Protein AF-A0A4U6K927-F1 (afdb_monomer_lite)

Foldseek 3Di:
DVVVLVVVPVVDDWQAEEEDPDDPDPPYDHLVCLVVVQPAATAEYEYECDPHDDPVSLVSNVVRYDPPYYYHYHYDD

pLDDT: mean 90.73, std 5.26, range [71.31, 96.44]

Sequence (77 aa):
CQAQALALRKTLPGDWLWVGATAPAEPGCTPQALQTLLGREFRHAVFDAGQGFDAAAFAALSGTLRAGSWLVLLTPP

Radius of gyration: 11.25 Å; chains: 1; bounding box: 23×26×28 Å

Structure (mmCIF, N/CA/C/O backbone):
data_AF-A0A4U6K927-F1
#
_entry.id   AF-A0A4U6K927-F1
#
loop_
_atom_site.group_PDB
_atom_site.id
_atom_site.type_symbol
_atom_site.label_atom_id
_atom_site.label_alt_id
_atom_site.label_comp_id
_atom_site.label_asym_id
_atom_site.label_entity_id
_atom_site.label_seq_id
_atom_site.pdbx_PDB_ins_code
_atom_site.Cartn_x
_atom_site.Cartn_y
_atom_site.Cartn_z
_atom_site.occupancy
_atom_site.B_iso_or_equiv
_atom_site.auth_seq_id
_atom_site.auth_comp_id
_atom_site.auth_asym_id
_atom_site.auth_atom_id
_atom_site.pdbx_PDB_model_num
ATOM 1 N N . CYS A 1 1 ? 7.141 -8.759 7.336 1.00 88.94 1 CYS A N 1
ATOM 2 C CA . CYS A 1 1 ? 6.299 -7.962 6.420 1.00 88.94 1 CYS A CA 1
ATOM 3 C C . CYS A 1 1 ? 7.118 -6.934 5.630 1.00 88.94 1 CYS A C 1
ATOM 5 O O . CYS A 1 1 ? 7.162 -7.018 4.409 1.00 88.94 1 CYS A O 1
ATOM 7 N N . GLN A 1 2 ? 7.826 -6.006 6.287 1.00 89.50 2 GLN A N 1
ATOM 8 C CA . GLN A 1 2 ? 8.558 -4.925 5.600 1.00 89.50 2 GLN A CA 1
ATOM 9 C C . GLN A 1 2 ? 9.651 -5.411 4.628 1.00 89.50 2 GLN A C 1
ATOM 11 O O . GLN A 1 2 ? 9.727 -4.932 3.499 1.00 89.50 2 GLN A O 1
ATOM 16 N N . ALA A 1 3 ? 10.474 -6.388 5.028 1.00 91.69 3 ALA A N 1
ATOM 17 C CA . ALA A 1 3 ? 11.530 -6.925 4.164 1.00 91.69 3 ALA A CA 1
ATOM 18 C C . ALA A 1 3 ? 10.975 -7.544 2.867 1.00 91.69 3 ALA A C 1
ATOM 20 O O . ALA A 1 3 ? 11.554 -7.348 1.799 1.00 91.69 3 ALA A O 1
ATOM 21 N N . GLN A 1 4 ? 9.826 -8.231 2.937 1.00 93.38 4 GLN A N 1
ATOM 22 C CA . GLN A 1 4 ? 9.158 -8.767 1.748 1.00 93.38 4 GLN A CA 1
ATOM 23 C C . GLN A 1 4 ? 8.650 -7.651 0.825 1.00 93.38 4 GLN A C 1
ATOM 25 O O . GLN A 1 4 ? 8.824 -7.738 -0.387 1.00 93.38 4 GLN A O 1
ATOM 30 N N . ALA A 1 5 ? 8.087 -6.574 1.379 1.00 93.44 5 ALA A N 1
ATOM 31 C CA . ALA A 1 5 ? 7.637 -5.429 0.589 1.00 93.44 5 ALA A CA 1
ATOM 32 C C . ALA A 1 5 ? 8.797 -4.711 -0.118 1.00 93.44 5 ALA A C 1
ATOM 34 O O . ALA A 1 5 ? 8.692 -4.363 -1.292 1.00 93.44 5 ALA A O 1
ATOM 35 N N . LEU A 1 6 ? 9.941 -4.560 0.557 1.00 93.00 6 LEU A N 1
ATOM 36 C CA . LEU A 1 6 ? 11.154 -4.020 -0.063 1.00 93.00 6 LEU A CA 1
ATOM 37 C C . LEU A 1 6 ? 11.692 -4.933 -1.173 1.00 93.00 6 LEU A C 1
ATOM 39 O O . LEU A 1 6 ? 12.190 -4.434 -2.181 1.00 93.00 6 LEU A O 1
ATOM 43 N N . ALA A 1 7 ? 11.586 -6.254 -1.017 1.00 94.25 7 ALA A N 1
ATOM 44 C CA . ALA A 1 7 ? 11.953 -7.198 -2.069 1.00 94.25 7 ALA A CA 1
ATOM 45 C C . ALA A 1 7 ? 11.024 -7.079 -3.290 1.00 94.25 7 ALA A C 1
ATOM 47 O O . ALA A 1 7 ? 11.526 -6.984 -4.407 1.00 94.25 7 ALA A O 1
ATOM 48 N N . LEU A 1 8 ? 9.703 -6.990 -3.083 1.00 93.38 8 LEU A N 1
ATOM 49 C CA . LEU A 1 8 ? 8.717 -6.759 -4.151 1.00 93.38 8 LEU A CA 1
ATOM 50 C C . LEU A 1 8 ? 8.985 -5.458 -4.914 1.00 93.38 8 LEU A C 1
ATOM 52 O O . LEU A 1 8 ? 8.943 -5.427 -6.142 1.00 93.38 8 LEU A O 1
ATOM 56 N N . ARG A 1 9 ? 9.332 -4.391 -4.189 1.00 93.62 9 ARG A N 1
ATOM 57 C CA . ARG A 1 9 ? 9.713 -3.111 -4.792 1.00 93.62 9 ARG A CA 1
ATOM 58 C C . ARG A 1 9 ? 10.940 -3.218 -5.699 1.00 93.62 9 ARG A C 1
ATOM 60 O O . ARG A 1 9 ? 11.027 -2.501 -6.689 1.00 93.62 9 ARG A O 1
ATOM 67 N N . LYS A 1 10 ? 11.897 -4.090 -5.371 1.00 92.25 10 LYS A N 1
ATOM 68 C CA . LYS A 1 10 ? 13.096 -4.306 -6.197 1.00 92.25 10 LYS A CA 1
ATOM 69 C C . LYS A 1 10 ? 12.810 -5.138 -7.447 1.00 92.25 10 LYS A C 1
ATOM 71 O O . LYS A 1 10 ? 13.512 -4.971 -8.438 1.00 92.25 10 LYS A O 1
ATOM 76 N N . THR A 1 11 ? 11.824 -6.033 -7.408 1.00 94.56 11 THR A N 1
ATOM 77 C CA . THR A 1 11 ? 11.486 -6.910 -8.539 1.00 94.56 11 THR A CA 1
ATOM 78 C C . THR A 1 11 ? 10.484 -6.298 -9.511 1.00 94.56 11 THR A C 1
ATOM 80 O O . THR A 1 11 ? 10.532 -6.619 -10.696 1.00 94.56 11 THR A O 1
ATOM 83 N N . LEU A 1 12 ? 9.594 -5.416 -9.049 1.00 93.38 12 LEU A N 1
ATOM 84 C CA . LEU A 1 12 ? 8.562 -4.795 -9.881 1.00 93.38 12 LEU A CA 1
ATOM 85 C C . LEU A 1 12 ? 8.842 -3.295 -10.074 1.00 93.38 12 LEU A C 1
ATOM 87 O O . LEU A 1 12 ? 8.828 -2.544 -9.096 1.00 93.38 12 LEU A O 1
ATOM 91 N N . PRO A 1 13 ? 9.067 -2.816 -11.311 1.00 91.75 13 PRO A N 1
ATOM 92 C CA . PRO A 1 13 ? 9.385 -1.415 -11.557 1.00 91.75 13 PRO A CA 1
ATOM 93 C C . PRO A 1 13 ? 8.162 -0.511 -11.363 1.00 91.75 13 PRO A C 1
ATOM 95 O O . PRO A 1 13 ? 7.131 -0.676 -12.019 1.00 91.75 13 PRO A O 1
ATOM 98 N N . GLY A 1 14 ? 8.302 0.518 -10.533 1.00 92.75 14 GLY A N 1
ATOM 99 C CA . GLY A 1 14 ? 7.275 1.533 -10.327 1.00 92.75 14 GLY A CA 1
ATOM 100 C C . GLY A 1 14 ? 7.664 2.546 -9.261 1.00 92.75 14 GLY A C 1
ATOM 101 O O . GLY A 1 14 ? 8.739 2.454 -8.671 1.00 92.75 14 GLY A O 1
ATOM 102 N N . ASP A 1 15 ? 6.766 3.497 -9.017 1.00 92.19 15 ASP A N 1
ATOM 103 C CA . ASP A 1 15 ? 7.032 4.612 -8.104 1.00 92.19 15 ASP A CA 1
ATOM 104 C C . ASP A 1 15 ? 6.989 4.179 -6.634 1.00 92.19 15 ASP A C 1
ATOM 106 O O . ASP A 1 15 ? 7.701 4.750 -5.822 1.00 92.19 15 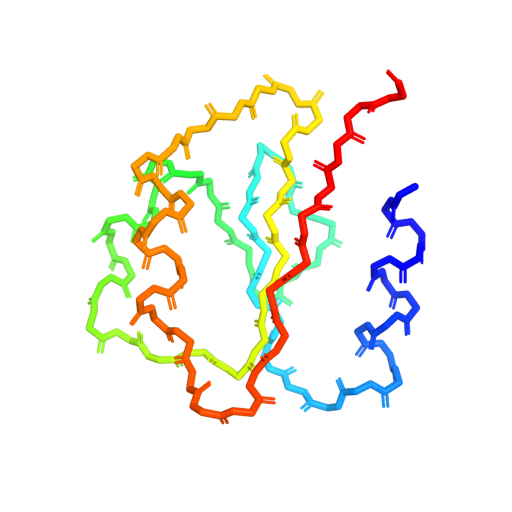ASP A O 1
ATOM 110 N N . TRP A 1 16 ? 6.208 3.142 -6.302 1.00 94.56 16 TRP A N 1
ATOM 111 C CA . TRP A 1 16 ? 6.127 2.536 -4.965 1.00 94.56 16 TRP A CA 1
ATOM 112 C C . TRP A 1 16 ? 5.961 3.554 -3.825 1.00 94.56 16 TRP A C 1
ATOM 114 O O . TRP A 1 16 ? 6.826 3.660 -2.954 1.00 94.56 16 TRP A O 1
ATOM 124 N N . LEU A 1 17 ? 4.824 4.261 -3.813 1.00 94.44 17 LEU A N 1
ATOM 125 C CA . LEU A 1 17 ? 4.479 5.173 -2.720 1.00 94.44 17 LEU A CA 1
ATOM 126 C C . LEU A 1 17 ? 4.343 4.397 -1.406 1.00 94.44 17 LEU A C 1
ATOM 128 O O . LEU A 1 17 ? 3.536 3.472 -1.313 1.00 94.44 17 LEU A O 1
ATOM 132 N N . TRP A 1 18 ? 5.101 4.791 -0.387 1.00 95.25 18 TRP A N 1
ATOM 133 C CA . TRP A 1 18 ? 4.993 4.220 0.951 1.00 95.25 18 TRP A CA 1
ATOM 134 C C . TRP A 1 18 ? 4.136 5.108 1.850 1.00 95.25 18 TRP A C 1
ATOM 136 O O . TRP A 1 18 ? 4.468 6.268 2.085 1.00 95.25 18 TRP A O 1
ATOM 146 N N . VAL A 1 19 ? 3.047 4.567 2.383 1.00 93.88 19 VAL A N 1
ATOM 147 C CA . VAL A 1 19 ? 2.125 5.276 3.272 1.00 93.88 19 VAL A CA 1
ATOM 148 C C . VAL A 1 19 ? 2.211 4.660 4.658 1.00 93.88 19 VAL A C 1
ATOM 150 O O . VAL A 1 19 ? 1.849 3.504 4.839 1.00 93.88 19 VAL A O 1
ATOM 153 N N . GLY A 1 20 ? 2.704 5.410 5.637 1.00 92.06 20 GLY A N 1
ATOM 154 C CA . GLY A 1 20 ? 2.892 4.908 6.996 1.00 92.06 20 GLY A CA 1
ATOM 155 C C . GLY A 1 20 ? 3.545 5.932 7.915 1.00 92.06 20 GLY A C 1
ATOM 156 O O . GLY A 1 20 ? 3.997 6.983 7.469 1.00 92.06 20 GLY A O 1
ATOM 157 N N . ALA A 1 21 ? 3.606 5.630 9.214 1.00 86.19 21 ALA A N 1
ATOM 158 C CA . ALA A 1 21 ? 4.230 6.521 10.197 1.00 86.19 21 ALA A CA 1
ATOM 159 C C . ALA A 1 21 ? 5.733 6.733 9.935 1.00 86.19 21 ALA A C 1
ATOM 161 O O . ALA A 1 21 ? 6.285 7.788 10.237 1.00 86.19 21 ALA A O 1
ATOM 162 N N . THR A 1 22 ? 6.405 5.733 9.363 1.00 84.12 22 THR A N 1
ATOM 163 C CA . THR A 1 22 ? 7.809 5.819 8.960 1.00 84.12 22 THR A CA 1
ATOM 164 C C . THR A 1 22 ? 7.962 5.172 7.593 1.00 84.12 22 THR A C 1
ATOM 166 O O . THR A 1 22 ? 7.691 3.984 7.430 1.00 84.12 22 THR A O 1
ATOM 169 N N . ALA A 1 23 ? 8.387 5.955 6.603 1.00 85.75 23 ALA A N 1
ATOM 170 C CA . ALA A 1 23 ? 8.675 5.444 5.273 1.00 85.75 23 ALA A CA 1
ATOM 171 C C . ALA A 1 23 ? 10.158 5.041 5.198 1.00 85.75 23 ALA A C 1
ATOM 173 O O . ALA A 1 23 ? 11.031 5.894 5.349 1.00 85.75 23 ALA A O 1
ATOM 174 N N . PRO A 1 24 ? 10.484 3.759 4.963 1.00 85.56 24 PRO A N 1
ATOM 175 C CA . PRO A 1 24 ? 11.867 3.315 4.820 1.00 85.56 24 PRO A CA 1
ATOM 176 C C . PRO A 1 24 ? 12.484 3.706 3.471 1.00 85.56 24 PRO A C 1
ATOM 178 O O . PRO A 1 24 ? 13.685 3.526 3.279 1.00 85.56 24 PRO A O 1
ATOM 181 N N . ALA A 1 25 ? 11.676 4.170 2.514 1.00 80.88 25 ALA A N 1
ATOM 182 C CA . ALA A 1 25 ? 12.134 4.567 1.195 1.00 80.88 25 ALA A CA 1
ATOM 183 C C . ALA A 1 25 ? 11.167 5.564 0.547 1.00 80.88 25 ALA A C 1
ATOM 185 O O . ALA A 1 25 ? 9.952 5.385 0.605 1.00 80.88 25 ALA A O 1
ATOM 186 N N . GLU A 1 26 ? 11.726 6.559 -0.139 1.00 87.56 26 GLU A N 1
ATOM 187 C CA . GLU A 1 26 ? 10.966 7.542 -0.913 1.00 87.56 26 GLU A CA 1
ATOM 188 C C . GLU A 1 26 ? 10.434 6.946 -2.229 1.00 87.56 26 GLU A C 1
ATOM 190 O O . GLU A 1 26 ? 11.068 6.032 -2.772 1.00 87.56 26 GLU A O 1
ATOM 195 N N . PRO A 1 27 ? 9.310 7.443 -2.775 1.00 90.19 27 PRO A N 1
ATOM 196 C CA . PRO A 1 27 ? 8.431 8.462 -2.200 1.00 90.19 27 PRO A CA 1
ATOM 197 C C . PRO A 1 27 ? 7.621 7.918 -1.011 1.00 90.19 27 PRO A C 1
ATOM 199 O O . PRO A 1 27 ? 7.032 6.839 -1.101 1.00 90.19 27 PRO A O 1
ATOM 202 N N . GLY A 1 28 ? 7.587 8.669 0.093 1.00 91.38 28 GLY A N 1
ATOM 203 C CA . GLY A 1 28 ? 6.894 8.297 1.327 1.00 91.38 28 GLY A CA 1
ATOM 204 C C . GLY A 1 28 ? 5.999 9.406 1.884 1.00 91.38 28 GLY A C 1
ATOM 205 O O . GLY A 1 28 ? 6.283 10.590 1.726 1.00 91.38 28 GLY A O 1
ATOM 206 N N . CYS A 1 29 ? 4.901 9.045 2.548 1.00 90.88 29 CYS A N 1
ATOM 207 C CA . CYS A 1 29 ? 4.059 10.001 3.271 1.00 90.88 29 CYS A CA 1
ATOM 208 C C . CYS A 1 29 ? 3.326 9.349 4.450 1.00 90.88 29 CYS A C 1
ATOM 210 O O . CYS A 1 29 ? 3.209 8.126 4.537 1.00 90.88 29 CYS A O 1
ATOM 212 N N . THR A 1 30 ? 2.808 10.168 5.364 1.00 91.06 30 THR A N 1
ATOM 213 C CA . THR A 1 30 ? 1.923 9.686 6.429 1.00 91.06 30 THR A CA 1
ATOM 214 C C . THR A 1 30 ? 0.496 9.488 5.900 1.00 91.06 30 THR A C 1
ATOM 216 O O . THR A 1 30 ? 0.101 10.172 4.950 1.00 91.06 30 THR A O 1
ATOM 219 N N . PRO A 1 31 ? -0.322 8.614 6.519 1.00 87.75 31 PRO A N 1
ATOM 220 C CA . PRO A 1 31 ? -1.729 8.448 6.140 1.00 87.75 31 PRO A CA 1
ATOM 221 C C . PRO A 1 31 ? -2.512 9.771 6.105 1.00 87.75 31 PRO A C 1
ATOM 223 O O . PRO A 1 31 ? -3.321 9.989 5.208 1.00 87.75 31 PRO A O 1
ATOM 226 N N . GLN A 1 32 ? -2.217 10.700 7.021 1.00 86.44 32 GLN A N 1
ATOM 227 C CA . GLN A 1 32 ? -2.858 12.017 7.078 1.00 86.44 32 GLN A CA 1
ATOM 228 C C . GLN A 1 32 ? -2.455 12.918 5.902 1.00 86.44 32 GLN A C 1
ATOM 230 O O . GLN A 1 32 ? -3.283 13.663 5.379 1.00 86.44 32 GLN A O 1
ATOM 235 N N . ALA A 1 33 ? -1.197 12.839 5.459 1.00 85.31 33 ALA A N 1
ATOM 236 C CA . ALA A 1 33 ? -0.695 13.614 4.328 1.00 85.31 33 ALA A CA 1
ATOM 237 C C . ALA A 1 33 ? -1.230 13.104 2.982 1.00 85.31 33 ALA A C 1
ATOM 239 O O . ALA A 1 33 ? -1.192 13.834 1.992 1.00 85.31 33 ALA A O 1
ATOM 240 N N . LEU A 1 34 ? -1.776 11.887 2.930 1.00 82.75 34 LEU A N 1
ATOM 241 C CA . LEU A 1 34 ? -2.275 11.284 1.699 1.00 82.75 34 LEU A CA 1
ATOM 242 C C . LEU A 1 34 ? -3.377 12.113 1.019 1.00 82.75 34 LEU A C 1
ATOM 244 O O . LEU A 1 34 ? -3.443 12.157 -0.207 1.00 82.75 34 LEU A O 1
ATOM 248 N N . GLN A 1 35 ? -4.189 12.841 1.793 1.00 76.50 35 GLN A N 1
ATOM 249 C CA . GLN A 1 35 ? -5.215 13.740 1.247 1.00 76.50 35 GLN A CA 1
ATOM 250 C C . GLN A 1 35 ? -4.620 14.834 0.345 1.00 76.50 35 GLN A C 1
ATOM 252 O O . GLN A 1 35 ? -5.268 15.289 -0.592 1.00 76.50 35 GLN A O 1
ATOM 257 N N . THR A 1 36 ? -3.363 15.222 0.578 1.00 78.00 36 THR A N 1
ATOM 258 C CA . THR A 1 36 ? -2.645 16.213 -0.244 1.00 78.00 36 THR A CA 1
ATOM 259 C C . THR A 1 36 ? -2.115 15.642 -1.562 1.00 78.00 36 THR A C 1
ATOM 261 O O . THR A 1 36 ? -1.705 16.393 -2.443 1.00 78.00 36 THR A O 1
ATOM 264 N N . LEU A 1 37 ? -2.127 14.314 -1.713 1.00 75.75 37 LEU A N 1
ATOM 265 C CA . LEU A 1 37 ? -1.666 13.598 -2.903 1.00 75.75 37 LEU A CA 1
ATOM 266 C C . LEU A 1 37 ? -2.821 13.190 -3.833 1.00 75.75 37 LEU A C 1
ATOM 268 O O . LEU A 1 37 ? -2.578 12.569 -4.870 1.00 75.75 37 LEU A O 1
ATOM 272 N N . LEU A 1 38 ? -4.063 13.550 -3.490 1.00 71.31 38 LEU A N 1
ATOM 273 C CA . LEU A 1 38 ? -5.243 13.305 -4.317 1.00 71.31 38 LEU A CA 1
ATOM 274 C C . LEU A 1 38 ? -5.116 14.001 -5.683 1.00 71.31 38 LEU A C 1
ATOM 276 O O . LEU A 1 38 ? -4.648 15.133 -5.786 1.00 71.31 38 LEU A O 1
ATOM 280 N N . GLY A 1 39 ? -5.526 13.301 -6.743 1.00 79.00 39 GLY A N 1
ATOM 281 C CA . GLY A 1 39 ? -5.362 13.745 -8.135 1.00 79.00 39 GLY A CA 1
ATOM 282 C C . GLY A 1 39 ? -4.044 13.311 -8.785 1.00 79.00 39 GLY A C 1
ATOM 283 O O . GLY A 1 39 ? -3.836 13.556 -9.972 1.00 79.00 39 GLY A O 1
ATOM 284 N N . ARG A 1 40 ? -3.162 12.638 -8.037 1.00 85.06 40 ARG A N 1
ATOM 285 C CA . ARG A 1 40 ? -1.987 11.950 -8.582 1.00 85.06 40 ARG A CA 1
ATOM 286 C C . ARG A 1 40 ? -2.276 10.463 -8.720 1.00 85.06 40 ARG A C 1
ATOM 288 O O . ARG A 1 40 ? -3.025 9.894 -7.933 1.00 85.06 40 ARG A O 1
ATOM 295 N N . GLU A 1 41 ? -1.630 9.844 -9.698 1.00 91.19 41 GLU A N 1
ATOM 296 C CA . GLU A 1 41 ? -1.676 8.399 -9.883 1.00 91.19 41 GLU A CA 1
ATOM 297 C C . GLU A 1 41 ? -0.318 7.768 -9.596 1.00 91.19 41 GLU A C 1
ATOM 299 O O . GLU A 1 41 ? 0.714 8.289 -10.030 1.00 91.19 41 GLU A O 1
ATOM 304 N N . PHE A 1 42 ? -0.328 6.610 -8.940 1.00 92.69 42 PHE A N 1
ATOM 305 C CA . PHE A 1 42 ? 0.870 5.832 -8.637 1.00 92.69 42 PHE A CA 1
ATOM 306 C C . PHE A 1 42 ? 0.792 4.448 -9.272 1.00 92.69 42 PHE A C 1
ATOM 308 O O . PHE A 1 42 ? -0.277 3.841 -9.369 1.00 92.69 42 PHE A O 1
ATOM 315 N N . ARG A 1 43 ? 1.946 3.923 -9.701 1.00 95.44 43 ARG A N 1
ATOM 316 C CA . ARG A 1 43 ? 2.002 2.561 -10.246 1.00 95.44 43 ARG A CA 1
ATOM 317 C C . ARG A 1 43 ? 1.898 1.483 -9.171 1.00 95.44 43 ARG A C 1
ATOM 319 O O . ARG A 1 43 ? 1.298 0.457 -9.424 1.00 95.44 43 ARG A O 1
ATOM 326 N N . HIS A 1 44 ? 2.510 1.644 -8.008 1.00 96.38 44 HIS A N 1
ATOM 327 C CA . HIS A 1 44 ? 2.446 0.665 -6.916 1.00 96.38 44 HIS A CA 1
ATOM 328 C C . HIS A 1 44 ? 2.479 1.423 -5.592 1.00 96.38 44 HIS A C 1
ATOM 330 O O . HIS A 1 44 ? 3.022 2.531 -5.541 1.00 96.38 44 HIS A O 1
ATOM 336 N N . ALA A 1 45 ? 1.935 0.831 -4.531 1.00 95.69 45 ALA A N 1
ATOM 337 C CA . ALA A 1 45 ? 2.012 1.415 -3.201 1.00 95.69 45 ALA A CA 1
ATOM 338 C C . ALA A 1 45 ? 2.105 0.365 -2.092 1.00 95.69 45 ALA A C 1
ATOM 340 O O . ALA A 1 45 ? 1.644 -0.771 -2.233 1.00 95.69 45 ALA A O 1
ATOM 341 N N . VAL A 1 4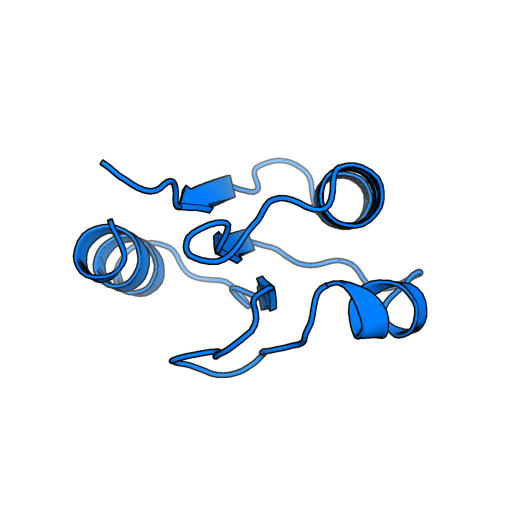6 ? 2.686 0.785 -0.972 1.00 96.19 46 VAL A N 1
ATOM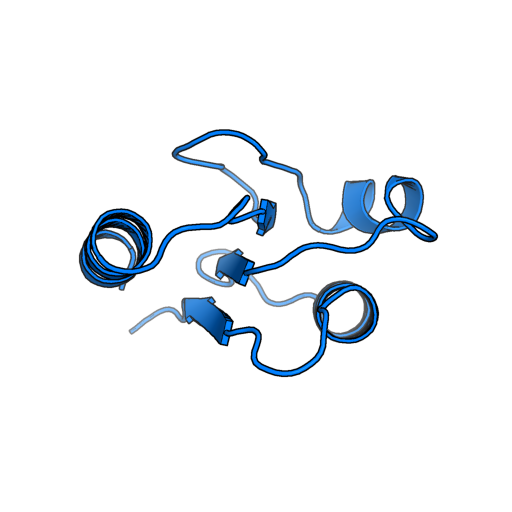 342 C CA . VAL A 1 46 ? 2.711 0.046 0.288 1.00 96.19 46 VAL A CA 1
ATOM 343 C C . VAL A 1 46 ? 1.967 0.864 1.331 1.00 96.19 46 VAL A C 1
ATOM 345 O O . VAL A 1 46 ? 2.269 2.039 1.510 1.00 96.19 46 VAL A O 1
ATOM 348 N N . PHE A 1 47 ? 1.021 0.249 2.031 1.00 95.38 47 PHE A N 1
ATOM 349 C CA . PHE A 1 47 ? 0.386 0.820 3.212 1.00 95.38 47 PHE A CA 1
ATOM 350 C C . PHE A 1 47 ? 0.896 0.076 4.445 1.00 95.38 47 PHE A C 1
ATOM 352 O O . PHE A 1 47 ? 0.667 -1.124 4.591 1.00 95.38 47 PHE A O 1
ATOM 359 N N . ASP A 1 48 ? 1.614 0.771 5.317 1.00 94.69 48 ASP A N 1
ATOM 360 C CA . ASP A 1 48 ? 2.141 0.225 6.559 1.00 94.69 48 ASP A CA 1
ATOM 361 C C . ASP A 1 48 ? 1.165 0.479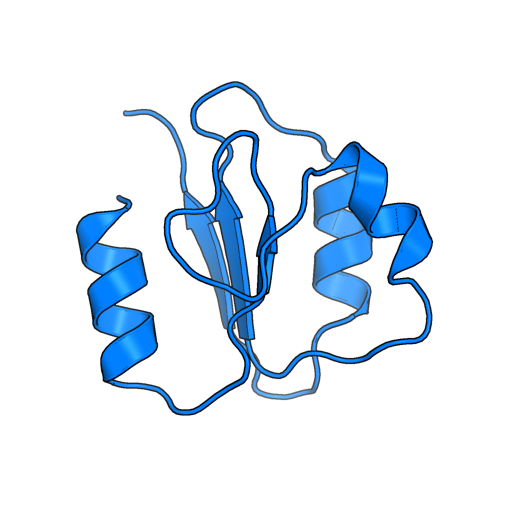 7.708 1.00 94.69 48 ASP A C 1
ATOM 363 O O . ASP A 1 48 ? 1.051 1.597 8.214 1.00 94.69 48 ASP A O 1
ATOM 367 N N . ALA A 1 49 ? 0.462 -0.580 8.112 1.00 93.81 49 ALA A N 1
ATOM 368 C CA . ALA A 1 49 ? -0.482 -0.561 9.219 1.00 93.81 49 ALA A CA 1
ATOM 369 C C . ALA A 1 49 ? 0.131 -1.055 10.541 1.00 93.81 49 ALA A C 1
ATOM 371 O O . ALA A 1 49 ? -0.600 -1.377 11.480 1.00 93.81 49 ALA A O 1
ATOM 372 N N . GLY A 1 50 ? 1.464 -1.135 10.638 1.00 90.00 50 GLY A N 1
ATOM 373 C CA . GLY A 1 50 ? 2.159 -1.682 11.805 1.00 90.00 50 GLY A CA 1
ATOM 374 C C . GLY A 1 50 ? 1.903 -0.927 13.114 1.00 90.00 50 GLY A C 1
ATOM 375 O O . GLY A 1 50 ? 2.022 -1.522 14.179 1.00 90.00 50 GLY A O 1
ATOM 376 N N . GLN A 1 51 ? 1.519 0.352 13.043 1.00 87.00 51 GLN A N 1
ATOM 377 C CA . GLN A 1 51 ? 1.189 1.200 14.203 1.00 87.00 51 GLN A CA 1
ATOM 378 C C . GLN A 1 51 ? -0.289 1.629 14.236 1.00 87.00 51 GLN A C 1
ATOM 380 O O . GLN A 1 51 ? -0.660 2.547 14.965 1.00 87.00 51 GLN A O 1
ATOM 385 N N . GLY A 1 52 ? -1.137 0.992 13.426 1.00 90.06 52 GLY A N 1
ATOM 386 C CA . GLY A 1 52 ? -2.551 1.331 13.281 1.00 90.06 52 GLY A CA 1
ATOM 387 C C . GLY A 1 52 ? -2.984 1.416 11.820 1.00 90.06 52 GLY A C 1
ATOM 388 O O . GLY A 1 52 ? -2.168 1.616 10.923 1.00 90.06 52 GLY A O 1
ATOM 389 N N . PHE A 1 53 ? -4.286 1.264 11.582 1.00 92.94 53 PHE A N 1
ATOM 390 C CA . PHE A 1 53 ? -4.870 1.238 10.243 1.00 92.94 53 PHE A CA 1
ATOM 391 C C . PHE A 1 53 ? -5.891 2.364 10.069 1.00 92.94 53 PHE A C 1
ATOM 393 O O . PHE A 1 53 ? -6.939 2.366 10.714 1.00 92.94 53 PHE A O 1
ATOM 400 N N . ASP A 1 54 ? -5.596 3.303 9.172 1.00 93.38 54 ASP A N 1
ATOM 401 C CA . ASP A 1 54 ? -6.544 4.332 8.744 1.00 93.38 54 ASP A CA 1
ATOM 402 C C . ASP A 1 54 ? -7.276 3.853 7.483 1.00 93.38 54 ASP A C 1
ATOM 404 O O . ASP A 1 54 ? -6.718 3.831 6.382 1.00 93.38 54 ASP A O 1
ATOM 408 N N . ALA A 1 55 ? -8.539 3.458 7.651 1.00 92.12 55 ALA A N 1
ATOM 409 C CA . ALA A 1 55 ? -9.360 2.932 6.565 1.00 92.12 55 ALA A CA 1
ATOM 410 C C . ALA A 1 55 ? -9.653 3.973 5.473 1.00 92.12 55 ALA A C 1
ATOM 412 O O . ALA A 1 55 ? -9.738 3.616 4.296 1.00 92.12 55 ALA A O 1
ATOM 413 N N . ALA A 1 56 ? -9.787 5.250 5.840 1.00 91.62 56 ALA A N 1
ATOM 414 C CA . ALA A 1 56 ? -10.055 6.316 4.883 1.00 91.62 56 ALA A CA 1
ATOM 415 C C . ALA A 1 56 ? -8.814 6.587 4.027 1.00 91.62 56 ALA A C 1
ATOM 417 O O . ALA A 1 56 ? -8.916 6.672 2.802 1.00 91.62 56 ALA A O 1
ATOM 418 N N . ALA A 1 57 ? -7.635 6.637 4.650 1.00 92.00 57 ALA A N 1
ATOM 419 C CA . ALA A 1 57 ? -6.376 6.755 3.926 1.00 92.00 57 ALA A CA 1
ATOM 420 C C . ALA A 1 57 ? -6.129 5.534 3.025 1.00 92.00 57 ALA A C 1
ATOM 422 O O . ALA A 1 57 ? -5.729 5.687 1.875 1.00 92.00 57 ALA A O 1
ATOM 423 N N . PHE A 1 58 ? -6.421 4.320 3.494 1.00 94.00 58 PHE A N 1
ATOM 424 C CA . PHE A 1 58 ? -6.282 3.118 2.670 1.00 94.00 58 PHE A CA 1
ATOM 425 C C . PHE A 1 58 ? -7.195 3.142 1.431 1.00 94.00 58 PHE A C 1
ATOM 427 O O . PHE A 1 58 ? -6.744 2.840 0.325 1.00 94.00 58 PHE A O 1
ATOM 434 N N . ALA A 1 59 ? -8.460 3.543 1.594 1.00 92.62 59 ALA A N 1
ATOM 435 C CA . ALA A 1 59 ? -9.403 3.684 0.483 1.00 92.62 59 ALA A CA 1
ATOM 436 C C . ALA A 1 59 ? -8.991 4.794 -0.498 1.00 92.62 59 ALA A C 1
ATOM 438 O O . ALA A 1 59 ? -9.086 4.622 -1.711 1.00 92.62 59 ALA A O 1
ATOM 439 N N . ALA A 1 60 ? -8.491 5.922 0.010 1.00 92.19 60 ALA A N 1
ATOM 440 C CA . ALA A 1 60 ? -7.952 6.980 -0.835 1.00 92.19 60 ALA A CA 1
ATOM 441 C C . ALA A 1 60 ? -6.733 6.488 -1.627 1.00 92.19 60 ALA A C 1
ATOM 443 O O . ALA A 1 60 ? -6.661 6.707 -2.833 1.00 92.19 60 ALA A O 1
ATOM 444 N N . LEU A 1 61 ? -5.810 5.768 -0.979 1.00 93.69 61 LEU A N 1
ATOM 445 C CA . LEU A 1 61 ? -4.615 5.229 -1.625 1.00 93.69 61 LEU A CA 1
ATOM 446 C C . LEU A 1 61 ? -4.987 4.276 -2.759 1.00 93.69 61 LEU A C 1
ATOM 448 O O . LEU A 1 61 ? -4.456 4.411 -3.860 1.00 93.69 61 LEU A O 1
ATOM 452 N N . SER A 1 62 ? -5.910 3.342 -2.517 1.00 92.38 62 SER A N 1
ATOM 453 C CA . SER A 1 62 ? -6.339 2.388 -3.542 1.00 92.38 62 SER A CA 1
ATOM 454 C C . SER A 1 62 ? -6.959 3.086 -4.757 1.00 92.38 62 SER A C 1
ATOM 456 O O . SER A 1 62 ? -6.701 2.673 -5.885 1.00 92.38 62 SER A O 1
ATOM 458 N N . GLY A 1 63 ? -7.674 4.195 -4.545 1.00 91.88 63 GLY A N 1
ATOM 459 C CA . GLY A 1 63 ? -8.222 5.042 -5.607 1.00 91.88 63 GLY A CA 1
ATOM 460 C C . GLY A 1 63 ? -7.182 5.804 -6.440 1.00 91.88 63 GLY A C 1
ATOM 461 O O . GLY A 1 63 ? -7.504 6.257 -7.534 1.00 91.88 63 GLY A O 1
ATOM 462 N N . THR A 1 64 ? -5.940 5.936 -5.964 1.00 91.88 64 THR A N 1
ATOM 463 C CA . THR A 1 64 ? -4.838 6.586 -6.708 1.00 91.88 64 THR A CA 1
ATOM 464 C C . THR A 1 64 ? -4.006 5.610 -7.543 1.00 91.88 64 THR A C 1
ATOM 466 O O . THR A 1 64 ? -3.067 6.019 -8.227 1.00 91.88 64 THR A O 1
ATOM 469 N N . LEU A 1 65 ? -4.292 4.308 -7.482 1.00 94.19 65 LEU A N 1
ATOM 470 C CA . LEU A 1 65 ? -3.504 3.304 -8.187 1.00 94.19 65 LEU A CA 1
ATOM 471 C C . LEU A 1 65 ? -3.993 3.090 -9.618 1.00 94.19 65 LEU A C 1
ATOM 473 O O . LEU A 1 65 ? -5.185 2.951 -9.881 1.00 94.19 65 LEU A O 1
ATOM 477 N N . ARG A 1 66 ? -3.043 2.988 -10.552 1.00 94.50 66 ARG A N 1
ATOM 478 C CA . ARG A 1 66 ? -3.339 2.674 -11.959 1.00 94.50 66 ARG A CA 1
ATOM 479 C C . ARG A 1 66 ? -3.827 1.233 -12.132 1.00 94.50 66 ARG A C 1
ATOM 481 O O . ARG A 1 66 ? -3.587 0.371 -11.288 1.00 94.50 66 ARG A O 1
ATOM 488 N N . ALA A 1 67 ? -4.429 0.912 -13.272 1.00 93.88 67 ALA A N 1
ATOM 489 C CA . ALA A 1 67 ? -4.723 -0.481 -13.611 1.00 93.88 67 ALA A CA 1
ATOM 490 C C . ALA A 1 67 ? -3.439 -1.342 -13.658 1.00 93.88 67 ALA A C 1
ATOM 492 O O . ALA A 1 67 ? -2.400 -0.895 -14.145 1.00 93.88 67 ALA A O 1
ATOM 493 N N . GLY A 1 68 ? -3.511 -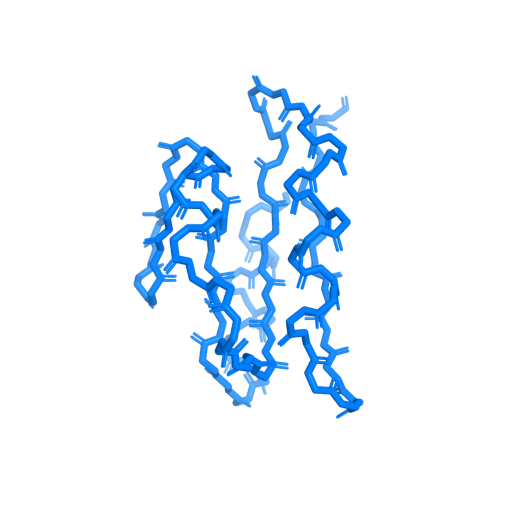2.577 -13.145 1.00 93.38 68 GLY A N 1
ATOM 494 C CA . GLY A 1 68 ? -2.359 -3.492 -13.055 1.00 93.38 68 GLY A CA 1
ATOM 495 C C . GLY A 1 68 ? -1.387 -3.192 -11.904 1.00 93.38 68 GLY A C 1
ATOM 496 O O . GLY A 1 68 ? -0.309 -3.783 -11.834 1.00 93.38 68 GLY A O 1
ATOM 497 N N . SER A 1 69 ? -1.753 -2.272 -11.011 1.00 96.12 69 SER A N 1
ATOM 498 C CA . SER A 1 69 ? -0.965 -1.911 -9.834 1.00 96.12 69 SER A CA 1
ATOM 499 C C . SER A 1 69 ? -1.097 -2.925 -8.699 1.00 96.12 69 SER A C 1
ATOM 501 O O . SER A 1 69 ? -2.131 -3.568 -8.535 1.00 96.12 69 SER A O 1
ATOM 503 N N . TRP A 1 70 ? -0.069 -2.985 -7.852 1.00 96.44 70 TRP A N 1
ATOM 504 C CA . TRP A 1 70 ? -0.094 -3.681 -6.573 1.00 96.44 70 TRP A CA 1
ATOM 505 C C . TRP A 1 70 ? -0.297 -2.688 -5.429 1.00 96.44 70 TRP A C 1
ATOM 507 O O . TRP A 1 70 ? 0.403 -1.674 -5.347 1.00 96.44 70 TRP A O 1
ATOM 517 N N . LEU A 1 71 ? -1.225 -3.026 -4.534 1.00 96.31 71 LEU A N 1
ATOM 518 C CA . LEU A 1 71 ? -1.380 -2.411 -3.220 1.00 96.31 71 LEU A CA 1
ATOM 519 C C . LEU A 1 71 ? -0.961 -3.427 -2.162 1.00 96.31 71 LEU A C 1
ATOM 521 O O . LEU A 1 71 ? -1.638 -4.435 -1.965 1.00 96.31 71 LEU A O 1
ATOM 525 N N . VAL A 1 72 ? 0.163 -3.179 -1.499 1.00 96.44 72 VAL A N 1
ATOM 526 C CA . VAL A 1 72 ? 0.698 -4.079 -0.474 1.00 96.44 72 VAL A CA 1
ATOM 527 C C . VAL A 1 72 ? 0.348 -3.532 0.904 1.00 96.44 72 VAL A C 1
ATOM 529 O O . VAL A 1 72 ? 0.786 -2.444 1.261 1.00 96.44 72 VAL A O 1
ATOM 532 N N . LEU A 1 73 ? -0.415 -4.287 1.690 1.00 96.19 73 LEU A N 1
ATOM 533 C CA . LEU A 1 73 ? -0.737 -3.946 3.075 1.00 96.19 73 LEU A CA 1
ATOM 534 C C . LEU A 1 73 ? 0.221 -4.675 4.026 1.00 96.19 73 LEU A C 1
ATOM 536 O O . LEU A 1 73 ? 0.312 -5.902 3.988 1.00 96.19 73 LEU A O 1
ATOM 540 N N . LEU A 1 74 ? 0.928 -3.935 4.882 1.00 94.94 74 LEU A N 1
ATOM 541 C CA . LEU A 1 74 ? 1.718 -4.510 5.972 1.00 94.94 74 LEU A CA 1
ATOM 542 C C . LEU A 1 74 ? 0.886 -4.504 7.243 1.00 94.94 74 LEU A C 1
ATOM 544 O O . LEU A 1 74 ? 0.442 -3.448 7.683 1.00 94.94 74 LEU A O 1
ATOM 548 N N . THR A 1 75 ? 0.706 -5.675 7.837 1.00 93.19 75 THR A N 1
ATOM 549 C CA . THR A 1 75 ? -0.006 -5.841 9.102 1.00 93.19 75 THR A CA 1
ATOM 550 C C . THR A 1 75 ? 0.962 -6.241 10.216 1.00 93.19 75 THR A C 1
ATOM 552 O O . THR A 1 75 ? 2.014 -6.837 9.931 1.00 93.19 75 THR A O 1
ATOM 555 N N . PRO A 1 76 ? 0.622 -5.937 11.480 1.00 88.56 76 PRO A N 1
ATOM 556 C CA . PRO A 1 76 ? 1.259 -6.578 12.628 1.00 88.56 76 PRO A CA 1
ATOM 557 C C . PRO A 1 76 ? 1.051 -8.112 12.598 1.00 88.56 76 PRO A C 1
ATOM 559 O O . PRO A 1 76 ? 0.201 -8.587 11.834 1.00 88.56 76 PRO A O 1
ATOM 562 N N . PRO A 1 77 ? 1.86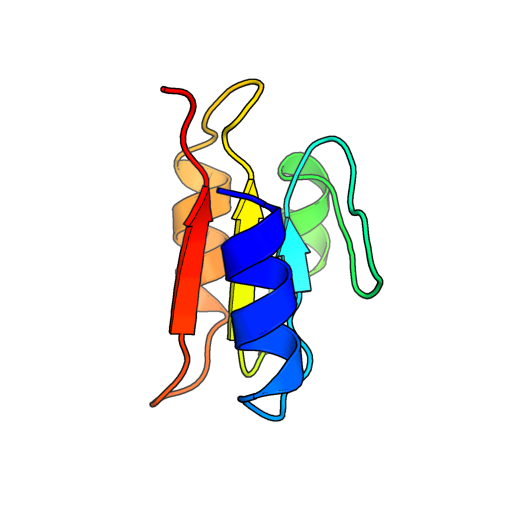7 -8.878 13.351 1.00 83.00 77 PRO A N 1
ATOM 563 C CA . PRO A 1 77 ? 1.733 -10.333 13.468 1.00 83.00 77 PRO A CA 1
ATOM 564 C C . PRO A 1 77 ? 0.414 -10.771 14.113 1.00 83.00 77 PRO A C 1
ATOM 566 O O . PRO A 1 77 ? -0.164 -9.980 14.892 1.00 83.00 77 PRO A O 1
#

Secondary structure (DSSP, 8-state):
-HHHHHHHHHHS-S--EEESSS-SSSSEE-TTGGGGGTT--EEEEEEE-TT---HHHHHHHHHTEEEEEEEEEE---